Protein AF-A0A7C2P083-F1 (afdb_monomer)

Solvent-accessible surface area (backbone atoms only — not comparable to full-atom values): 9789 Å² total; per-residue (Å²): 130,89,87,78,86,71,102,52,73,78,57,52,48,28,15,31,43,36,39,33,36,36,24,30,48,20,96,56,40,77,80,53,52,59,48,78,37,96,77,44,94,73,55,38,45,37,41,33,26,50,34,58,72,37,56,78,64,39,60,78,90,46,51,81,72,66,54,54,39,27,34,38,35,37,27,77,35,58,59,92,59,77,73,55,72,69,56,49,51,53,48,52,55,42,44,51,51,52,38,37,74,63,26,37,30,52,64,72,77,44,77,51,78,44,80,37,75,75,65,44,59,53,73,54,92,88,64,56,35,66,62,54,52,51,50,63,33,41,80,70,76,42,80,66,50,34,40,77,58,54,59,40,83,65,57,69,68,56,28,52,49,41,48,54,52,53,59,60,59,69,75,112

Organism: NCBI:txid2052148

Mean predicted aligned error: 4.35 Å

pLDDT: mean 94.05, std 7.7, range [49.41, 98.88]

Structure (mmCIF, N/CA/C/O backbone):
data_AF-A0A7C2P083-F1
#
_entry.id   AF-A0A7C2P083-F1
#
loop_
_atom_site.group_PDB
_atom_site.id
_atom_site.type_symbol
_atom_site.label_atom_id
_atom_site.label_alt_id
_atom_site.label_comp_id
_atom_site.label_asym_id
_atom_site.label_entity_id
_atom_site.label_seq_id
_atom_site.pdbx_PDB_ins_code
_atom_site.Cartn_x
_atom_site.Cartn_y
_atom_site.Cartn_z
_atom_site.occupancy
_atom_site.B_iso_or_equiv
_atom_site.auth_seq_id
_atom_site.auth_comp_id
_atom_site.auth_asym_id
_atom_site.auth_atom_id
_atom_site.pdbx_PDB_model_num
ATOM 1 N N . MET A 1 1 ? 13.834 -15.874 -18.506 1.00 50.19 1 MET A N 1
ATOM 2 C CA . MET A 1 1 ? 14.011 -14.447 -18.859 1.00 50.19 1 MET A CA 1
ATOM 3 C C . MET A 1 1 ? 14.404 -14.375 -20.326 1.00 50.19 1 MET A C 1
ATOM 5 O O . MET A 1 1 ? 14.911 -15.363 -20.826 1.00 50.19 1 MET A O 1
ATOM 9 N N . ALA A 1 2 ? 14.126 -13.279 -21.031 1.00 61.56 2 ALA A N 1
ATOM 10 C CA . ALA A 1 2 ? 14.301 -13.193 -22.486 1.00 61.56 2 ALA A CA 1
ATOM 11 C C . ALA A 1 2 ? 15.772 -13.078 -22.961 1.00 61.56 2 ALA A C 1
ATOM 13 O O . ALA A 1 2 ? 15.990 -12.670 -24.096 1.00 61.56 2 ALA A O 1
ATOM 14 N N . ASP A 1 3 ? 16.766 -13.396 -22.120 1.00 73.38 3 ASP A N 1
ATOM 15 C CA . ASP A 1 3 ? 18.207 -13.257 -22.406 1.00 73.38 3 ASP A CA 1
ATOM 16 C C . ASP A 1 3 ? 18.540 -11.942 -23.136 1.00 73.38 3 ASP A C 1
ATOM 18 O O . ASP A 1 3 ? 19.105 -11.907 -24.233 1.00 73.38 3 ASP A O 1
ATOM 22 N N . LEU A 1 4 ? 18.075 -10.842 -22.541 1.00 77.31 4 LEU A N 1
ATOM 23 C CA . LEU A 1 4 ? 18.286 -9.476 -23.002 1.00 77.31 4 LEU A CA 1
ATOM 24 C C . LEU A 1 4 ? 19.242 -8.783 -22.036 1.00 77.31 4 LEU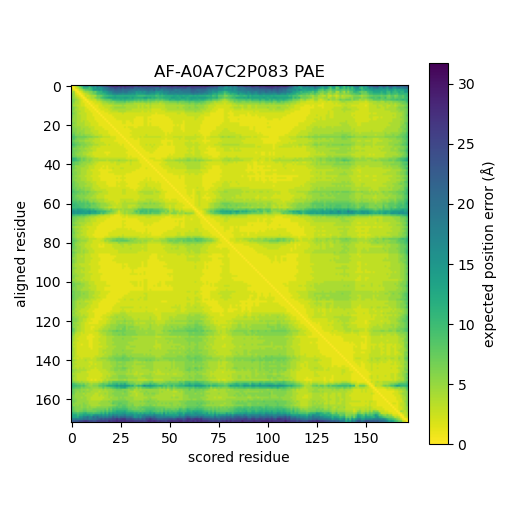 A C 1
ATOM 26 O O . LEU A 1 4 ? 18.951 -8.680 -20.845 1.00 77.31 4 LEU A O 1
ATOM 30 N N . THR A 1 5 ? 20.352 -8.278 -22.567 1.00 82.62 5 THR A N 1
ATOM 31 C CA . THR A 1 5 ? 21.303 -7.442 -21.830 1.00 82.62 5 THR A CA 1
ATOM 32 C C . THR A 1 5 ? 21.265 -6.046 -22.430 1.00 82.62 5 THR A C 1
ATOM 34 O O . THR A 1 5 ? 21.392 -5.895 -23.644 1.00 82.62 5 THR A O 1
ATOM 37 N N . LEU A 1 6 ? 21.085 -5.034 -21.586 1.00 87.81 6 LEU A N 1
ATOM 38 C CA . LEU A 1 6 ? 21.121 -3.628 -21.982 1.00 87.81 6 LEU A CA 1
ATOM 39 C C . LEU A 1 6 ? 22.395 -2.978 -21.444 1.00 87.81 6 LEU A C 1
ATOM 41 O O . LEU A 1 6 ? 22.909 -3.362 -20.396 1.00 87.81 6 LEU A O 1
ATOM 45 N N . ASP A 1 7 ? 22.879 -1.964 -22.147 1.00 89.94 7 ASP A N 1
ATOM 46 C CA . ASP A 1 7 ? 24.035 -1.135 -21.791 1.00 89.94 7 ASP A CA 1
ATOM 47 C C . ASP A 1 7 ? 23.682 -0.031 -20.771 1.00 89.94 7 ASP A C 1
ATOM 49 O O . ASP A 1 7 ? 24.297 1.034 -20.757 1.00 89.94 7 ASP A O 1
ATOM 53 N N . GLU A 1 8 ? 22.662 -0.247 -19.938 1.00 88.38 8 GLU A N 1
ATOM 54 C CA . GLU A 1 8 ? 22.133 0.753 -19.009 1.00 88.38 8 GLU A CA 1
ATOM 55 C C . GLU A 1 8 ? 21.578 0.082 -17.746 1.00 88.38 8 GLU A C 1
ATOM 57 O O . GLU A 1 8 ? 20.938 -0.970 -17.862 1.00 88.38 8 GLU A O 1
ATOM 62 N N . PRO A 1 9 ? 21.817 0.641 -16.541 1.00 91.38 9 PRO A N 1
ATOM 63 C CA . PRO A 1 9 ? 21.264 0.078 -15.317 1.00 91.38 9 PRO A CA 1
ATOM 64 C C . PRO A 1 9 ? 19.737 0.113 -15.346 1.00 91.38 9 PRO A C 1
ATOM 66 O O . PRO A 1 9 ? 19.141 1.052 -15.871 1.00 91.38 9 PRO A O 1
ATOM 69 N N . ALA A 1 10 ? 19.117 -0.903 -14.747 1.00 92.44 10 ALA A N 1
ATOM 70 C CA . ALA A 1 10 ? 17.674 -0.927 -14.593 1.00 92.44 10 ALA A CA 1
ATOM 71 C C . ALA A 1 10 ? 17.186 0.253 -13.751 1.00 92.44 10 ALA A C 1
ATOM 73 O O . ALA A 1 10 ? 17.829 0.649 -12.770 1.00 92.44 10 ALA A O 1
ATOM 74 N N . ASP A 1 11 ? 16.039 0.806 -14.140 1.00 94.75 11 ASP A N 1
ATOM 75 C CA . ASP A 1 11 ? 15.360 1.763 -13.286 1.00 94.75 11 ASP A CA 1
ATOM 76 C C . ASP A 1 11 ? 14.861 1.058 -12.013 1.00 94.75 11 ASP A C 1
ATOM 78 O O . ASP A 1 11 ? 14.487 -0.116 -12.070 1.00 94.75 11 ASP A O 1
ATOM 82 N N . PRO A 1 12 ? 14.843 1.748 -10.860 1.00 94.56 12 PRO A N 1
ATOM 83 C CA . PRO A 1 12 ? 14.559 1.101 -9.595 1.00 94.56 12 PRO A CA 1
ATOM 84 C C . PRO A 1 12 ? 13.054 0.990 -9.355 1.00 94.56 12 PRO A C 1
ATOM 86 O O . PRO A 1 12 ? 12.241 1.757 -9.890 1.00 94.56 12 PRO A O 1
ATOM 89 N N . ALA A 1 13 ? 12.687 0.075 -8.467 1.00 95.44 13 ALA A N 1
ATOM 90 C CA . ALA A 1 13 ? 11.366 0.041 -7.865 1.00 95.44 13 ALA A CA 1
ATOM 91 C C . ALA A 1 13 ? 11.419 0.367 -6.368 1.00 95.44 13 ALA A C 1
ATOM 93 O O . ALA A 1 13 ? 12.467 0.351 -5.722 1.00 95.44 13 ALA A O 1
ATOM 94 N N . THR A 1 14 ? 10.255 0.653 -5.791 1.00 96.81 14 THR A N 1
ATOM 95 C CA . THR A 1 14 ? 10.060 0.516 -4.345 1.00 96.81 14 THR A CA 1
ATOM 96 C C . THR A 1 14 ? 9.001 -0.530 -4.058 1.00 96.81 14 THR A C 1
ATOM 98 O O . THR A 1 14 ? 8.001 -0.646 -4.776 1.00 96.81 14 THR A O 1
ATOM 101 N N . SER A 1 15 ? 9.224 -1.273 -2.983 1.00 97.94 15 SER A N 1
ATOM 102 C CA . SER A 1 15 ? 8.280 -2.230 -2.419 1.00 97.94 15 SER A CA 1
ATOM 103 C C . SER A 1 15 ? 7.410 -1.543 -1.366 1.00 97.94 15 SER A C 1
ATOM 105 O O . SER A 1 15 ? 7.751 -0.470 -0.859 1.00 97.94 15 SER A O 1
ATOM 107 N N . VAL A 1 16 ? 6.274 -2.141 -1.017 1.00 98.12 16 VAL A N 1
ATOM 108 C CA . VAL A 1 16 ? 5.389 -1.620 0.036 1.00 98.12 16 VAL A CA 1
ATOM 109 C C . VAL A 1 16 ? 4.905 -2.757 0.919 1.00 98.12 16 VAL A C 1
ATOM 111 O O . VAL A 1 16 ? 4.432 -3.778 0.427 1.00 98.12 16 VAL A O 1
ATOM 114 N N . LEU A 1 17 ? 4.964 -2.543 2.231 1.00 98.69 17 LEU A N 1
ATOM 115 C CA . LEU A 1 17 ? 4.181 -3.308 3.188 1.00 98.69 17 LEU A CA 1
ATOM 116 C C . LEU A 1 17 ? 2.863 -2.570 3.437 1.00 98.69 17 LEU A C 1
ATOM 118 O O . LEU A 1 17 ? 2.868 -1.419 3.887 1.00 98.69 17 LEU A O 1
ATOM 122 N N . VAL A 1 18 ? 1.752 -3.238 3.142 1.00 98.75 18 VAL A N 1
ATOM 123 C CA . VAL A 1 18 ? 0.399 -2.774 3.451 1.00 98.75 18 VAL A CA 1
ATOM 124 C C . VAL A 1 18 ? -0.076 -3.514 4.689 1.00 98.75 18 VAL A C 1
ATOM 126 O O . VAL A 1 18 ? -0.181 -4.734 4.672 1.00 98.75 18 VAL A O 1
ATOM 129 N N . ILE A 1 19 ? -0.353 -2.797 5.769 1.00 98.81 19 ILE A N 1
ATOM 130 C CA . ILE A 1 19 ? -0.873 -3.382 7.005 1.00 98.81 19 ILE A CA 1
ATOM 131 C C . ILE A 1 19 ? -2.370 -3.103 7.043 1.00 98.81 19 ILE A C 1
ATOM 133 O O . ILE A 1 19 ? -2.783 -1.965 7.276 1.00 98.81 19 ILE A O 1
ATOM 137 N N . ASN A 1 20 ? -3.177 -4.129 6.783 1.00 98.81 20 ASN A N 1
ATOM 138 C CA . ASN A 1 20 ? -4.630 -4.039 6.865 1.00 98.81 20 ASN A CA 1
ATOM 139 C C . ASN A 1 20 ? -5.060 -4.220 8.320 1.00 98.81 20 ASN A C 1
ATOM 141 O O . ASN A 1 20 ? -4.632 -5.169 8.976 1.00 98.81 20 ASN A O 1
ATOM 145 N N . ILE A 1 21 ? -5.887 -3.314 8.839 1.00 98.81 21 ILE A N 1
ATOM 146 C CA . ILE A 1 21 ? -6.325 -3.329 10.238 1.00 98.81 21 ILE A CA 1
ATOM 147 C C . ILE A 1 21 ? -7.846 -3.196 10.293 1.00 98.81 21 ILE A C 1
ATOM 149 O O . ILE A 1 21 ? -8.428 -2.273 9.718 1.00 98.81 21 ILE A O 1
ATOM 153 N N . GLY A 1 22 ? -8.484 -4.109 11.021 1.00 98.56 22 GLY A N 1
ATOM 154 C CA . GLY A 1 22 ? -9.868 -3.981 11.468 1.00 98.56 22 GLY A CA 1
ATOM 155 C C . GLY A 1 22 ? -9.888 -3.711 12.967 1.00 98.56 22 GLY A C 1
ATOM 156 O O . GLY A 1 22 ? -9.253 -4.433 13.737 1.00 98.56 22 GLY A O 1
ATOM 157 N N . ALA A 1 23 ? -10.581 -2.656 13.385 1.00 98.56 23 ALA A N 1
ATOM 158 C CA . ALA A 1 23 ? -10.587 -2.221 14.778 1.00 98.56 23 ALA A CA 1
ATOM 159 C C . ALA A 1 23 ? -11.886 -1.501 15.151 1.00 98.56 23 ALA A C 1
ATOM 161 O O . ALA A 1 23 ? -12.663 -1.078 14.288 1.00 98.56 23 ALA A O 1
ATOM 162 N N . LYS A 1 24 ? -12.087 -1.286 16.455 1.00 98.38 24 LYS A N 1
ATOM 163 C CA . LYS A 1 24 ? -13.026 -0.274 16.949 1.00 98.38 24 LYS A CA 1
ATOM 164 C C . LYS A 1 24 ? -12.647 1.093 16.399 1.00 98.38 24 LYS A C 1
ATOM 166 O O . LYS A 1 24 ? -11.473 1.466 16.405 1.00 98.38 24 LYS A O 1
ATOM 171 N N . ARG A 1 25 ? -13.642 1.844 15.930 1.00 98.25 25 ARG A N 1
ATOM 172 C CA . ARG A 1 25 ? -13.443 3.229 15.499 1.00 98.25 25 ARG A CA 1
ATOM 173 C C . ARG A 1 25 ? -13.028 4.063 16.714 1.00 98.25 25 ARG A C 1
ATOM 175 O O . ARG A 1 25 ? -13.714 4.042 17.733 1.00 98.25 25 ARG A O 1
ATOM 182 N N . GLY A 1 26 ? -11.900 4.763 16.612 1.00 98.25 26 GLY A N 1
ATOM 183 C CA . GLY A 1 26 ? -11.441 5.672 17.660 1.00 98.25 26 GLY A CA 1
ATOM 184 C C . GLY A 1 26 ? -12.181 7.012 17.632 1.00 98.25 26 GLY A C 1
ATOM 185 O O . GLY A 1 26 ? -12.725 7.413 16.603 1.00 98.25 26 GLY A O 1
ATOM 186 N N . GLU A 1 27 ? -12.175 7.729 18.755 1.00 97.56 27 GLU A N 1
ATOM 187 C CA . GLU A 1 27 ? -12.869 9.019 18.915 1.00 97.56 27 GLU A CA 1
ATOM 188 C C . GLU A 1 27 ? -12.346 10.115 17.973 1.00 97.56 27 GLU A C 1
ATOM 190 O O . GLU A 1 27 ? -13.075 11.042 17.629 1.00 97.56 27 GLU A O 1
ATOM 195 N N . ARG A 1 28 ? -11.086 10.001 17.532 1.00 98.25 28 ARG A N 1
ATOM 196 C CA . ARG A 1 28 ? -10.424 10.926 16.598 1.00 98.25 28 ARG A CA 1
ATOM 197 C C . ARG A 1 28 ? -10.187 10.296 15.224 1.00 98.25 28 ARG A C 1
ATOM 199 O O . ARG A 1 28 ? -9.314 10.752 14.490 1.00 98.25 28 ARG A O 1
ATOM 206 N N . CYS A 1 29 ? -10.921 9.236 14.881 1.00 98.12 29 CYS A N 1
ATOM 207 C CA . CYS A 1 29 ? -10.819 8.592 13.573 1.00 98.12 29 CYS A CA 1
ATOM 208 C C . CYS A 1 29 ? -11.196 9.574 12.447 1.00 98.12 29 CYS A C 1
ATOM 210 O O . CYS A 1 29 ? -12.310 10.106 12.471 1.00 98.12 29 CYS A O 1
ATOM 212 N N . PRO A 1 30 ? -10.327 9.782 11.441 1.00 97.81 30 PRO A N 1
ATOM 213 C CA . PRO A 1 30 ? -10.650 10.590 10.271 1.00 97.81 30 PRO A CA 1
ATOM 214 C C . PRO A 1 30 ? -11.885 10.087 9.511 1.00 97.81 30 PRO A C 1
ATOM 216 O O . PRO A 1 30 ? -12.179 8.886 9.475 1.00 97.81 30 PRO A O 1
ATOM 219 N N . ASN A 1 31 ? -12.582 11.020 8.861 1.00 97.12 31 ASN A N 1
ATOM 220 C CA . ASN A 1 31 ? -13.672 10.720 7.925 1.00 97.12 31 ASN A CA 1
ATOM 221 C C . ASN A 1 31 ? -13.201 10.720 6.461 1.00 97.12 31 ASN A C 1
ATOM 223 O O . ASN A 1 31 ? -13.963 10.356 5.570 1.00 97.12 31 ASN A O 1
ATOM 227 N N . ASP A 1 32 ? -11.948 11.098 6.213 1.00 98.38 32 ASP A N 1
ATOM 228 C CA . ASP A 1 32 ? -11.321 11.074 4.897 1.00 98.38 32 ASP A CA 1
ATOM 229 C C . ASP A 1 32 ? -11.162 9.646 4.367 1.00 98.38 32 ASP A C 1
ATOM 231 O O . ASP A 1 32 ? -11.025 8.683 5.125 1.00 98.38 32 ASP A O 1
ATOM 235 N N . HIS A 1 33 ? -11.119 9.497 3.045 1.00 98.44 33 HIS A N 1
ATOM 236 C CA . HIS A 1 33 ? -10.803 8.210 2.422 1.00 98.44 33 HIS A CA 1
ATOM 237 C C . HIS A 1 33 ? -9.331 7.824 2.620 1.00 98.44 33 HIS A C 1
ATOM 239 O O . HIS A 1 33 ? -9.015 6.640 2.723 1.00 98.44 33 HIS A O 1
ATOM 245 N N . TRP A 1 34 ? -8.428 8.806 2.687 1.00 98.56 34 TRP A N 1
ATOM 246 C CA . TRP A 1 34 ? -7.020 8.606 3.017 1.00 98.56 34 TRP A CA 1
ATOM 247 C C . TRP A 1 34 ? -6.386 9.876 3.578 1.00 98.56 34 TRP A C 1
ATOM 249 O O . TRP A 1 34 ? -6.824 10.988 3.294 1.00 98.56 34 TRP A O 1
ATOM 259 N N . VAL A 1 35 ? -5.305 9.695 4.334 1.00 98.50 35 VAL A N 1
ATOM 260 C CA . VAL A 1 35 ? -4.493 10.763 4.917 1.00 98.50 35 VAL A CA 1
ATOM 261 C C . VAL A 1 35 ? -3.017 10.466 4.655 1.00 98.50 35 VAL A C 1
ATOM 263 O O . VAL A 1 35 ? -2.549 9.344 4.867 1.00 98.50 35 VAL A O 1
ATOM 266 N N . TYR A 1 36 ? -2.280 11.476 4.188 1.00 98.50 36 TYR A N 1
ATOM 267 C CA . TYR A 1 36 ? -0.824 11.413 4.069 1.00 98.50 36 TYR A CA 1
ATOM 268 C C . TYR A 1 36 ? -0.170 11.813 5.383 1.00 98.50 36 TYR A C 1
ATOM 270 O O . TYR A 1 36 ? -0.539 12.815 5.995 1.00 98.50 36 TYR A O 1
ATOM 278 N N . ILE A 1 37 ? 0.825 11.034 5.787 1.00 98.25 37 ILE A N 1
ATOM 279 C CA . ILE A 1 37 ? 1.525 11.193 7.053 1.00 98.25 37 ILE A CA 1
ATOM 280 C C . ILE A 1 37 ? 2.972 11.561 6.737 1.00 98.25 37 ILE A C 1
ATOM 282 O O . ILE A 1 37 ? 3.770 10.680 6.420 1.00 98.25 37 ILE A O 1
ATOM 286 N N . PRO A 1 38 ? 3.332 12.855 6.783 1.00 96.56 38 PRO A N 1
ATOM 287 C CA . PRO A 1 38 ? 4.689 13.282 6.454 1.00 96.56 38 PRO A CA 1
ATOM 288 C C . PRO A 1 38 ? 5.714 12.788 7.483 1.00 96.56 38 PRO 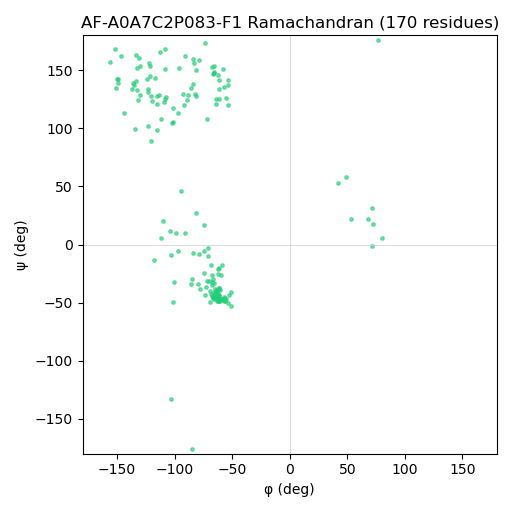A C 1
ATOM 290 O O . PRO A 1 38 ? 6.882 12.608 7.148 1.00 96.56 38 PRO A O 1
ATOM 293 N N . GLN A 1 39 ? 5.284 12.559 8.728 1.00 96.00 39 GLN A N 1
ATOM 294 C CA . GLN A 1 39 ? 6.135 12.074 9.806 1.00 96.00 39 GLN A CA 1
ATOM 295 C C . GLN A 1 39 ? 5.357 11.115 10.713 1.00 96.00 39 GLN A C 1
ATOM 297 O O . GLN A 1 39 ? 4.437 11.523 11.416 1.00 96.00 39 GLN A O 1
ATOM 302 N N . SER A 1 40 ? 5.754 9.843 10.699 1.00 97.88 40 SER A N 1
ATOM 303 C CA . SER A 1 40 ? 5.281 8.794 11.609 1.00 97.88 40 SER A CA 1
ATOM 304 C C . SER A 1 40 ? 6.472 8.205 12.358 1.00 97.88 40 SER A C 1
ATOM 306 O O . SER A 1 40 ? 7.552 8.037 11.788 1.00 97.88 40 SER A O 1
ATOM 308 N N . ARG A 1 41 ? 6.261 7.834 13.622 1.00 98.19 41 ARG A N 1
ATOM 309 C CA . ARG A 1 41 ? 7.233 7.118 14.453 1.00 98.19 41 ARG A CA 1
ATOM 310 C C . ARG A 1 41 ? 7.519 5.714 13.915 1.00 98.19 41 ARG A C 1
ATOM 312 O O . ARG A 1 41 ? 8.672 5.299 13.909 1.00 98.19 41 ARG A O 1
ATOM 319 N N . ALA A 1 42 ? 6.506 4.993 13.435 1.00 97.69 42 ALA A N 1
ATOM 320 C CA . ALA A 1 42 ? 6.669 3.713 12.739 1.00 97.69 42 ALA A CA 1
ATOM 321 C C . ALA A 1 42 ? 7.099 3.880 11.260 1.00 97.69 42 ALA A C 1
ATOM 323 O O . ALA A 1 42 ? 7.465 2.915 10.577 1.00 97.69 42 ALA A O 1
ATOM 324 N N . GLY A 1 43 ? 7.108 5.115 10.754 1.00 97.88 43 GLY A N 1
ATOM 325 C CA . GLY A 1 43 ? 7.619 5.493 9.440 1.00 97.88 43 GLY A CA 1
ATOM 326 C C . GLY A 1 43 ? 6.753 5.021 8.273 1.00 97.88 43 GLY A C 1
ATOM 327 O O . GLY A 1 43 ? 7.306 4.689 7.224 1.00 97.88 43 GLY A O 1
ATOM 328 N N . PHE A 1 44 ? 5.436 4.920 8.462 1.00 98.50 44 PHE A N 1
ATOM 329 C CA . PHE A 1 44 ? 4.472 4.808 7.364 1.00 98.50 44 PHE A CA 1
ATOM 330 C C . PHE A 1 44 ? 4.135 6.197 6.810 1.00 98.50 44 PHE A C 1
ATOM 332 O O . PHE A 1 44 ? 4.294 7.199 7.500 1.00 98.50 44 PHE A O 1
ATOM 339 N N . HIS A 1 45 ? 3.681 6.259 5.559 1.00 98.44 45 HIS A N 1
ATOM 340 C CA . HIS A 1 45 ? 3.478 7.530 4.844 1.00 98.44 45 HIS A CA 1
ATOM 341 C C . HIS A 1 45 ? 2.022 7.782 4.447 1.00 98.44 45 HIS A C 1
ATOM 343 O O . HIS A 1 45 ? 1.666 8.897 4.060 1.00 98.44 45 HIS A O 1
ATOM 349 N N . ARG A 1 46 ? 1.163 6.762 4.533 1.00 98.56 46 ARG A N 1
ATOM 350 C CA . ARG A 1 46 ? -0.255 6.881 4.200 1.00 98.56 46 ARG A CA 1
ATOM 351 C C . ARG A 1 46 ? -1.096 5.926 5.030 1.00 98.56 46 ARG A C 1
ATOM 353 O O . ARG A 1 46 ? -0.699 4.785 5.258 1.00 98.56 46 ARG A O 1
ATOM 360 N N . VAL A 1 47 ? -2.270 6.402 5.425 1.00 98.81 47 VAL A N 1
ATOM 361 C CA . VAL A 1 47 ? -3.354 5.584 5.972 1.00 98.81 47 VAL A CA 1
ATOM 362 C C . VAL A 1 47 ? -4.576 5.809 5.099 1.00 98.81 47 VAL A C 1
ATOM 364 O O . VAL A 1 47 ? -4.907 6.958 4.810 1.00 98.81 47 VAL A O 1
ATOM 367 N N . GLY A 1 48 ? -5.243 4.747 4.667 1.00 98.69 48 GLY A N 1
ATOM 368 C CA . GLY A 1 48 ? -6.544 4.852 4.019 1.00 98.69 48 GLY A CA 1
ATOM 369 C C . GLY A 1 48 ? -7.614 4.059 4.742 1.00 98.69 48 GLY A C 1
ATOM 370 O O . GLY A 1 48 ? -7.326 3.124 5.481 1.00 98.69 48 GLY A O 1
ATOM 371 N N . PHE A 1 49 ? -8.857 4.474 4.541 1.00 98.62 49 PHE A N 1
ATOM 372 C CA . PHE A 1 49 ? -10.015 4.038 5.305 1.00 98.62 49 PHE A CA 1
ATOM 373 C C . PHE A 1 49 ? -11.014 3.389 4.351 1.00 98.62 49 PHE A C 1
ATOM 375 O O . PHE A 1 49 ? -11.905 4.055 3.821 1.00 98.62 49 PHE A O 1
ATOM 382 N N . TYR A 1 50 ? -10.880 2.078 4.134 1.00 98.00 50 TYR A N 1
ATOM 383 C CA . TYR A 1 50 ? -11.784 1.310 3.274 1.00 98.00 50 TYR A CA 1
ATOM 384 C C . TYR A 1 50 ? -13.248 1.520 3.662 1.00 98.00 50 TYR A C 1
ATOM 386 O O . TYR A 1 50 ? -14.091 1.767 2.805 1.00 98.00 50 TYR A O 1
ATOM 394 N N . SER A 1 51 ? -13.539 1.511 4.965 1.00 97.38 51 SER A N 1
ATOM 395 C CA . SER A 1 51 ? -14.897 1.709 5.481 1.00 97.38 51 SER A CA 1
ATOM 396 C C . SER A 1 51 ? -15.458 3.121 5.272 1.00 97.38 51 SER A C 1
ATOM 398 O O . SER A 1 51 ? -16.666 3.297 5.397 1.00 97.38 51 SER A O 1
ATOM 400 N N . ASN A 1 52 ? -14.609 4.119 4.991 1.00 97.25 52 ASN A N 1
ATOM 401 C CA . ASN A 1 52 ? -15.061 5.466 4.621 1.00 97.25 52 ASN A CA 1
ATOM 402 C C . ASN A 1 52 ? -15.366 5.553 3.119 1.00 97.25 52 ASN A C 1
ATOM 404 O O . ASN A 1 52 ? -16.235 6.325 2.733 1.00 97.25 52 ASN A O 1
ATOM 408 N N . VAL A 1 53 ? -14.683 4.754 2.289 1.00 97.19 53 VAL A N 1
ATOM 409 C CA . VAL A 1 53 ? -14.985 4.635 0.853 1.00 97.19 53 VAL A CA 1
ATOM 410 C C . VAL A 1 53 ? -16.325 3.933 0.650 1.00 97.19 53 VAL A C 1
ATOM 412 O O . VAL A 1 53 ? -17.172 4.427 -0.087 1.00 97.19 53 VAL A O 1
ATOM 415 N N . ASP A 1 54 ? -16.517 2.789 1.312 1.00 95.81 54 ASP A N 1
ATOM 416 C CA . ASP A 1 54 ? -17.798 2.087 1.333 1.00 95.81 54 ASP A CA 1
ATOM 417 C C . ASP A 1 54 ? -17.960 1.286 2.635 1.00 95.81 54 ASP A C 1
ATOM 419 O O . ASP A 1 54 ? -17.074 0.543 3.065 1.00 95.81 54 ASP A O 1
ATOM 423 N N . VAL A 1 55 ? -19.135 1.375 3.257 1.00 94.69 55 VAL A N 1
ATOM 424 C CA . VAL A 1 55 ? -19.462 0.605 4.465 1.00 94.69 55 VAL A CA 1
ATOM 425 C C . VAL A 1 55 ? -19.422 -0.911 4.217 1.00 94.69 55 VAL A C 1
ATOM 42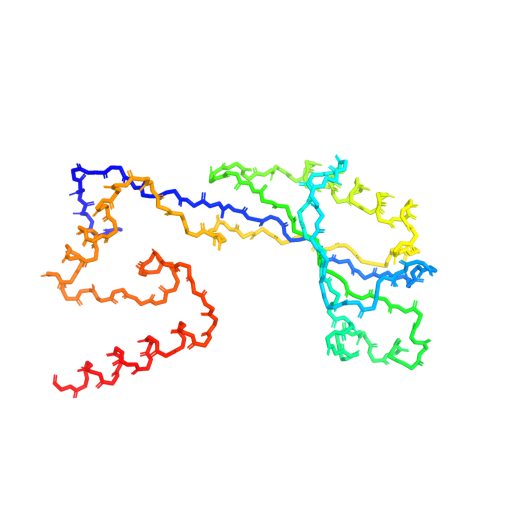7 O O . VAL A 1 55 ? -19.274 -1.696 5.156 1.00 94.69 55 VAL A O 1
ATOM 430 N N . SER A 1 56 ? -19.519 -1.358 2.960 1.00 95.62 56 SER A N 1
ATOM 431 C CA . SER A 1 56 ? -19.420 -2.765 2.583 1.00 95.62 56 SER A CA 1
ATOM 432 C C . SER A 1 56 ? -18.066 -3.392 2.905 1.00 95.62 56 SER A C 1
ATOM 434 O O . SER A 1 56 ? -17.999 -4.614 3.040 1.00 95.62 56 SER A O 1
ATOM 436 N N . PHE A 1 57 ? -17.016 -2.582 3.075 1.00 95.38 57 PHE A N 1
ATOM 437 C CA . PHE A 1 57 ? -15.697 -3.041 3.521 1.00 95.38 57 PHE A CA 1
ATOM 438 C C . PHE A 1 57 ? -15.654 -3.459 5.002 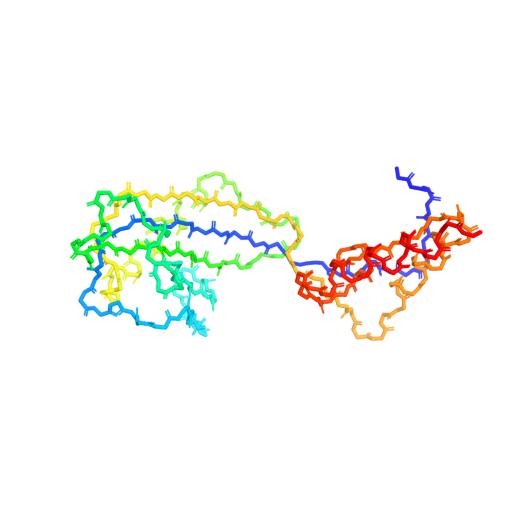1.00 95.38 57 PHE A C 1
ATOM 440 O O . PHE A 1 57 ? -14.636 -3.959 5.472 1.00 95.38 57 PHE A O 1
ATOM 447 N N . LEU A 1 58 ? -16.756 -3.309 5.743 1.00 96.19 58 LEU A N 1
ATOM 448 C CA . LEU A 1 58 ? -16.938 -3.915 7.062 1.00 96.19 58 LEU A CA 1
ATOM 449 C C . LEU A 1 58 ? -17.725 -5.237 6.966 1.00 96.19 58 LEU A C 1
ATOM 451 O O . LEU A 1 58 ? -18.594 -5.382 6.090 1.00 96.19 58 LEU A O 1
ATOM 455 N N . PRO A 1 59 ? -17.513 -6.184 7.904 1.00 93.69 59 PRO A N 1
ATOM 456 C CA . PRO A 1 59 ? -18.386 -7.345 8.061 1.00 93.69 59 PRO A CA 1
ATOM 457 C C . PRO A 1 59 ? -19.848 -6.921 8.215 1.00 93.69 59 PRO A C 1
ATOM 459 O O . PRO A 1 59 ? -20.136 -5.933 8.891 1.00 93.69 59 PRO A O 1
ATOM 462 N N . TYR A 1 60 ? -20.780 -7.677 7.625 1.00 94.31 60 TYR A N 1
ATOM 463 C CA . TYR A 1 60 ? -22.211 -7.333 7.609 1.00 94.31 60 TYR A CA 1
ATOM 464 C C . TYR A 1 60 ? -22.772 -7.015 9.007 1.00 94.31 60 TYR A C 1
ATOM 466 O O . TYR A 1 60 ? -23.494 -6.032 9.168 1.00 94.31 60 TYR A O 1
ATOM 474 N N . SER A 1 61 ? -22.370 -7.786 10.024 1.00 92.44 61 SER A N 1
ATOM 475 C CA . SER A 1 61 ? -22.765 -7.606 11.429 1.00 92.44 61 SER A CA 1
ATOM 476 C C . SER A 1 61 ? -22.379 -6.246 12.021 1.00 92.44 61 SER A C 1
ATOM 478 O O . SER A 1 61 ? -23.045 -5.774 12.937 1.00 92.44 61 SER A O 1
ATOM 480 N N . SER A 1 62 ? -21.335 -5.607 11.493 1.00 92.19 62 SER A N 1
ATOM 481 C CA . SER A 1 62 ? -20.748 -4.382 12.047 1.00 92.19 62 SER A CA 1
ATOM 482 C C . SER A 1 62 ? -21.142 -3.119 11.270 1.00 92.19 62 SER A C 1
ATOM 484 O O . SER A 1 62 ? -20.899 -2.006 11.730 1.00 92.19 62 SER A O 1
ATOM 486 N N . ARG A 1 63 ? -21.800 -3.258 10.108 1.00 92.56 63 ARG A N 1
ATOM 487 C CA . ARG A 1 63 ? -22.166 -2.121 9.235 1.00 92.56 63 ARG A CA 1
ATOM 488 C C . ARG A 1 63 ? -23.184 -1.172 9.865 1.00 92.56 63 ARG A C 1
ATOM 490 O O . ARG A 1 63 ? -23.151 0.023 9.594 1.00 92.56 63 ARG A O 1
ATOM 497 N N . LYS A 1 64 ? -24.096 -1.698 10.692 1.00 89.69 64 LYS A N 1
ATOM 498 C CA . LYS A 1 64 ? -25.175 -0.909 11.310 1.00 89.69 64 LYS A CA 1
ATOM 499 C C . LYS A 1 64 ? -24.694 -0.076 12.498 1.00 89.69 64 LYS A C 1
ATOM 501 O O . LYS A 1 64 ? -25.176 1.034 12.680 1.00 89.69 64 LYS A O 1
ATOM 506 N N . ALA A 1 65 ? -23.788 -0.621 13.308 1.00 86.94 65 ALA A N 1
ATOM 507 C CA . ALA A 1 65 ? -23.326 0.026 14.534 1.00 86.94 65 ALA A CA 1
ATOM 508 C C . ALA A 1 65 ? -22.370 1.200 14.263 1.00 86.94 65 ALA A C 1
ATOM 510 O O . ALA A 1 65 ? -22.276 2.096 15.094 1.00 86.94 65 ALA A O 1
ATOM 511 N N . GLN A 1 66 ? -21.687 1.200 13.108 1.00 82.94 66 GLN A N 1
ATOM 512 C CA . GLN A 1 66 ? -20.708 2.224 12.707 1.00 82.94 66 GLN A CA 1
ATOM 513 C C . GLN A 1 66 ? -19.596 2.474 13.749 1.00 82.94 66 GLN A C 1
ATOM 515 O O . GLN A 1 66 ? -18.916 3.497 13.727 1.00 82.94 66 GLN A O 1
ATOM 520 N N . ASP A 1 67 ? -19.363 1.504 14.631 1.00 95.00 67 ASP A N 1
ATOM 521 C CA . ASP A 1 67 ? -18.367 1.520 15.704 1.00 95.00 67 ASP A CA 1
ATOM 522 C C . ASP A 1 67 ? -17.083 0.765 15.313 1.00 95.00 67 ASP A C 1
ATOM 524 O O . ASP A 1 67 ? -16.213 0.501 16.147 1.00 95.00 67 ASP A O 1
ATOM 528 N N . ARG A 1 68 ? -16.960 0.396 14.034 1.00 97.69 68 ARG A N 1
ATOM 529 C CA . ARG A 1 68 ? -15.799 -0.269 13.441 1.00 97.69 68 ARG A CA 1
ATOM 530 C C . ARG A 1 68 ? -15.217 0.541 12.300 1.00 97.69 68 ARG A C 1
ATOM 532 O O . ARG A 1 68 ? -15.912 1.304 11.629 1.00 97.69 68 ARG A O 1
ATOM 539 N N . VAL A 1 69 ? -13.930 0.331 12.079 1.00 98.31 69 VAL A N 1
ATOM 540 C CA . VAL A 1 69 ? -13.184 0.898 10.965 1.00 98.31 69 VAL A CA 1
ATOM 541 C C . VAL A 1 69 ? -12.333 -0.194 10.322 1.00 98.31 69 VAL A C 1
ATOM 543 O O . VAL A 1 69 ? -11.786 -1.057 11.012 1.00 98.31 69 VAL A O 1
ATOM 546 N N . SER A 1 70 ? -12.257 -0.165 8.994 1.00 98.31 70 SER A N 1
ATOM 547 C CA . SER A 1 70 ? -11.340 -0.984 8.202 1.00 98.31 70 SER A CA 1
ATOM 548 C C . SER A 1 70 ? -10.372 -0.046 7.496 1.00 98.31 70 SER A C 1
ATOM 550 O O . SER A 1 70 ? -10.806 0.846 6.760 1.00 98.31 70 SER A O 1
ATOM 552 N N . ILE A 1 71 ? -9.078 -0.215 7.765 1.00 98.75 71 ILE A N 1
ATOM 553 C CA . ILE A 1 71 ? -8.017 0.659 7.265 1.00 98.75 71 ILE A CA 1
ATOM 554 C C . ILE A 1 71 ? -6.876 -0.139 6.643 1.00 98.75 71 ILE A C 1
ATOM 556 O O . ILE A 1 71 ? -6.679 -1.313 6.952 1.00 98.75 71 ILE A O 1
ATOM 560 N N . TYR A 1 72 ? -6.085 0.544 5.827 1.00 98.75 72 TYR A N 1
ATOM 561 C CA . TYR A 1 72 ? -4.774 0.094 5.385 1.00 98.75 72 TYR A CA 1
ATOM 562 C C . TYR A 1 72 ? -3.721 1.143 5.729 1.00 98.75 72 TYR A C 1
ATOM 564 O O . TYR A 1 72 ? -3.965 2.346 5.622 1.00 98.75 72 TYR A O 1
ATOM 572 N N . VAL A 1 73 ? -2.537 0.687 6.124 1.00 98.88 73 VAL A N 1
ATOM 573 C CA . VAL A 1 73 ? -1.381 1.538 6.422 1.00 98.88 73 VAL A CA 1
ATOM 574 C C . VAL A 1 73 ? -0.237 1.153 5.499 1.00 98.88 73 VAL A C 1
ATOM 576 O O . VAL A 1 73 ? 0.120 -0.019 5.423 1.00 98.88 73 VAL A O 1
ATOM 579 N N . GLU A 1 74 ? 0.352 2.124 4.805 1.00 98.75 74 GLU A N 1
ATOM 580 C CA . GLU A 1 74 ? 1.411 1.872 3.825 1.00 98.75 74 GLU A CA 1
ATOM 581 C C . GLU A 1 74 ? 2.774 2.343 4.324 1.00 98.75 74 GLU A C 1
ATOM 583 O O . GLU A 1 74 ? 2.990 3.525 4.623 1.00 98.75 74 GLU A O 1
ATOM 588 N N . LYS A 1 75 ? 3.739 1.421 4.321 1.00 98.44 75 LYS A N 1
ATOM 589 C CA . LYS A 1 75 ? 5.160 1.717 4.508 1.00 98.44 75 LYS A CA 1
ATOM 590 C C . LYS A 1 75 ? 5.945 1.266 3.283 1.00 98.44 75 LYS A C 1
ATOM 592 O O . LYS A 1 75 ? 5.891 0.100 2.906 1.00 98.44 75 LYS A O 1
ATOM 597 N N . ALA A 1 76 ? 6.671 2.197 2.672 1.00 97.88 76 ALA A N 1
ATOM 598 C CA . ALA A 1 76 ? 7.535 1.904 1.538 1.00 97.88 76 ALA A CA 1
ATOM 599 C C . ALA A 1 76 ? 8.884 1.339 2.003 1.00 97.88 76 ALA A C 1
ATOM 601 O O . ALA A 1 76 ? 9.382 1.692 3.074 1.00 97.88 76 ALA A O 1
ATOM 602 N N . TYR A 1 77 ? 9.464 0.497 1.159 1.00 98.06 77 TYR A N 1
ATOM 603 C CA . TYR A 1 77 ? 10.777 -0.113 1.310 1.00 98.06 77 TYR A CA 1
ATOM 604 C C . TYR A 1 77 ? 11.547 0.034 0.001 1.00 98.06 77 TYR A C 1
ATOM 606 O O . TYR A 1 77 ? 10.956 0.108 -1.081 1.00 98.06 77 TYR A O 1
ATOM 614 N N . LEU A 1 78 ? 12.874 0.073 0.097 1.00 96.06 78 LEU A N 1
ATOM 615 C CA . LEU A 1 78 ? 13.711 -0.067 -1.088 1.00 96.06 78 LEU A CA 1
ATOM 616 C C . LEU A 1 78 ? 13.580 -1.490 -1.640 1.00 96.06 78 LEU A C 1
ATOM 618 O O . LEU A 1 78 ? 13.293 -2.435 -0.902 1.00 96.06 78 LEU A O 1
ATOM 622 N N . GLU A 1 79 ? 13.797 -1.626 -2.941 1.00 90.81 79 GLU A N 1
ATOM 623 C CA . GLU A 1 79 ? 13.775 -2.916 -3.626 1.00 90.81 79 GLU A CA 1
ATOM 624 C C . GLU A 1 79 ? 14.712 -3.935 -2.958 1.00 90.81 79 GLU A C 1
ATOM 626 O O . GLU A 1 79 ? 15.824 -3.606 -2.535 1.00 90.81 79 GLU A O 1
ATOM 631 N N . GLY A 1 80 ? 14.235 -5.175 -2.813 1.00 91.12 80 GLY A N 1
ATOM 632 C CA . GLY A 1 80 ? 14.976 -6.263 -2.170 1.00 91.12 80 GLY A CA 1
ATOM 633 C C . GLY A 1 80 ? 15.132 -6.144 -0.648 1.00 91.12 80 GLY A C 1
ATOM 634 O O . GLY A 1 80 ? 15.687 -7.049 -0.029 1.00 91.12 80 GLY A O 1
ATOM 635 N N . GLN A 1 81 ? 14.626 -5.081 -0.012 1.00 96.06 81 GLN A N 1
ATOM 636 C CA . GLN A 1 81 ? 14.693 -4.892 1.444 1.00 96.06 81 GLN A CA 1
ATOM 637 C C . GLN A 1 81 ? 13.432 -5.391 2.151 1.00 96.06 81 GLN A C 1
ATOM 639 O O . GLN A 1 81 ? 12.867 -4.706 3.007 1.00 96.06 81 GLN A O 1
ATOM 644 N N . LYS A 1 82 ? 12.966 -6.589 1.783 1.00 97.44 82 LYS A N 1
ATOM 645 C CA . LYS A 1 82 ? 11.816 -7.207 2.438 1.00 97.44 82 LYS A CA 1
ATOM 646 C C . LYS A 1 82 ? 12.151 -7.505 3.907 1.00 97.44 82 LYS A C 1
ATOM 648 O O . LYS A 1 82 ? 13.084 -8.272 4.151 1.00 97.44 82 LYS A O 1
ATOM 653 N N . PRO A 1 83 ? 11.396 -6.954 4.875 1.00 97.62 83 PRO A N 1
ATOM 654 C CA . PRO A 1 83 ? 11.582 -7.294 6.277 1.00 97.62 83 PRO A CA 1
ATOM 655 C C . PRO A 1 83 ? 11.229 -8.763 6.525 1.00 97.62 83 PRO A C 1
ATOM 657 O O . PRO A 1 83 ? 10.341 -9.330 5.878 1.00 97.62 83 PRO A O 1
ATOM 660 N N . ASN A 1 84 ? 11.910 -9.379 7.483 1.00 98.25 84 ASN A N 1
ATOM 661 C CA . ASN A 1 84 ? 11.570 -10.722 7.935 1.00 98.25 84 ASN A CA 1
ATOM 662 C C . ASN A 1 84 ? 10.286 -10.715 8.792 1.00 98.25 84 ASN A C 1
ATOM 664 O O . ASN A 1 84 ? 9.734 -9.669 9.139 1.00 98.25 84 ASN A O 1
ATOM 668 N N . GLU A 1 85 ? 9.788 -11.898 9.148 1.00 98.06 85 GLU A N 1
ATOM 669 C CA . GLU A 1 85 ? 8.513 -12.036 9.864 1.00 98.06 85 GLU A CA 1
ATOM 670 C C . GLU A 1 85 ? 8.495 -11.346 11.237 1.00 98.06 85 GLU A C 1
ATOM 672 O O . GLU A 1 85 ? 7.477 -10.760 11.616 1.00 98.06 85 GLU A O 1
ATOM 677 N N . SER A 1 86 ? 9.605 -11.372 11.984 1.00 98.44 86 SER A N 1
ATOM 678 C CA . SER A 1 86 ? 9.659 -10.733 13.303 1.00 98.44 86 SER A CA 1
ATOM 679 C C . SER A 1 86 ? 9.694 -9.208 13.190 1.00 98.44 86 SER A C 1
ATOM 681 O O . SER A 1 86 ? 9.023 -8.525 13.965 1.00 98.44 86 SER A O 1
ATOM 683 N N . GLU A 1 87 ? 10.386 -8.674 12.183 1.00 98.44 87 GLU A N 1
ATOM 684 C CA . GLU A 1 87 ? 10.392 -7.247 11.849 1.00 98.44 87 GLU A CA 1
ATOM 685 C C . GLU A 1 87 ? 9.005 -6.762 11.412 1.00 98.44 87 GLU A C 1
ATOM 687 O O . GLU A 1 87 ? 8.543 -5.721 11.883 1.00 98.44 87 GLU A O 1
ATOM 692 N N . ILE A 1 88 ? 8.306 -7.531 10.567 1.00 98.69 88 ILE A N 1
ATOM 693 C CA . ILE A 1 88 ? 6.925 -7.232 10.154 1.00 98.69 88 ILE A CA 1
ATOM 694 C C . ILE A 1 88 ? 6.007 -7.193 11.374 1.00 98.69 88 ILE A C 1
ATOM 696 O O . ILE A 1 88 ? 5.233 -6.246 11.525 1.00 98.69 88 ILE A O 1
ATOM 700 N N . LYS A 1 89 ? 6.102 -8.186 12.264 1.00 98.62 89 LYS A N 1
ATOM 701 C CA . LYS A 1 89 ? 5.286 -8.235 13.482 1.00 98.62 89 LYS A CA 1
ATOM 702 C C . LYS A 1 89 ? 5.550 -7.027 14.384 1.00 98.62 89 LYS A C 1
ATOM 704 O O . LYS A 1 89 ? 4.604 -6.354 14.788 1.00 98.62 89 LYS A O 1
ATOM 709 N N . ALA A 1 90 ? 6.818 -6.711 14.647 1.00 98.69 90 ALA A N 1
ATOM 710 C CA . ALA A 1 90 ? 7.197 -5.560 15.464 1.00 98.69 90 ALA A CA 1
ATOM 711 C C . ALA A 1 90 ? 6.701 -4.234 14.861 1.00 98.69 90 ALA A C 1
ATOM 713 O O . ALA A 1 90 ? 6.224 -3.357 15.588 1.00 98.69 90 ALA A O 1
ATOM 714 N N . LEU A 1 91 ? 6.763 -4.096 13.533 1.00 98.69 91 LEU A N 1
ATOM 715 C CA . LEU A 1 91 ? 6.228 -2.936 12.830 1.00 98.69 91 LEU A CA 1
ATOM 716 C C . LEU A 1 91 ? 4.702 -2.850 12.944 1.00 98.69 91 LEU A C 1
ATOM 718 O O . LEU A 1 91 ? 4.189 -1.773 13.236 1.00 98.69 91 LEU A O 1
ATOM 722 N N . CYS A 1 92 ? 3.981 -3.957 12.758 1.00 98.88 92 CYS A N 1
ATOM 723 C CA . CYS A 1 92 ? 2.527 -4.000 12.923 1.00 98.88 92 CYS A CA 1
ATOM 724 C C . CYS A 1 92 ? 2.115 -3.520 14.319 1.00 98.88 92 CYS A C 1
ATOM 726 O O . CYS A 1 92 ? 1.243 -2.662 14.452 1.00 98.88 92 CYS A O 1
ATOM 728 N N . GLU A 1 93 ? 2.793 -4.006 15.359 1.00 98.81 93 GLU A N 1
ATOM 729 C CA . GLU A 1 93 ? 2.551 -3.565 16.731 1.00 98.81 93 GLU A CA 1
ATOM 730 C C . GLU A 1 93 ? 2.871 -2.073 16.932 1.00 98.81 93 GLU A C 1
ATOM 732 O O . GLU A 1 93 ? 2.138 -1.371 17.628 1.00 98.81 93 GLU A O 1
ATOM 737 N N . ALA A 1 94 ? 3.948 -1.563 16.324 1.00 98.81 94 ALA A N 1
ATOM 738 C CA . ALA A 1 94 ? 4.312 -0.149 16.407 1.00 98.81 94 ALA A CA 1
ATOM 739 C C . ALA A 1 94 ? 3.286 0.762 15.716 1.00 98.81 94 ALA A C 1
ATOM 741 O O . ALA A 1 94 ? 2.927 1.796 16.280 1.00 98.81 94 ALA A O 1
ATOM 742 N N . VAL A 1 95 ? 2.791 0.355 14.543 1.00 98.88 95 VAL A N 1
ATOM 743 C CA . VAL A 1 95 ? 1.731 1.048 13.799 1.00 98.88 95 VAL A CA 1
ATOM 744 C C . VAL A 1 95 ? 0.437 1.072 14.603 1.00 98.88 95 VAL A C 1
ATOM 746 O O . VAL A 1 95 ? -0.144 2.139 14.781 1.00 98.88 95 VAL A O 1
ATOM 749 N N . VAL A 1 96 ? 0.008 -0.074 15.140 1.00 98.88 96 VAL A N 1
ATOM 750 C CA . VAL A 1 96 ? -1.200 -0.159 15.972 1.00 98.88 96 VAL A CA 1
ATOM 751 C C . VAL A 1 96 ? -1.098 0.776 17.174 1.00 98.88 96 VAL A C 1
ATOM 753 O O . VAL A 1 96 ? -2.009 1.573 17.393 1.00 98.88 96 VAL A O 1
ATOM 756 N N . ARG A 1 97 ? 0.021 0.737 17.911 1.00 98.88 97 ARG A N 1
ATOM 757 C CA . ARG A 1 97 ? 0.237 1.622 19.066 1.00 98.88 97 ARG A CA 1
ATOM 758 C C . ARG A 1 97 ? 0.170 3.094 18.675 1.00 98.88 97 ARG A C 1
ATOM 760 O O . ARG A 1 97 ? -0.516 3.864 19.333 1.00 98.88 97 ARG A O 1
ATOM 767 N N . GLU A 1 98 ? 0.843 3.484 17.595 1.00 98.81 98 GLU A N 1
ATOM 768 C CA . GLU A 1 98 ? 0.838 4.872 17.123 1.00 98.81 98 GLU A CA 1
ATOM 769 C C . GLU A 1 98 ? -0.575 5.347 16.735 1.00 98.81 98 GLU A C 1
ATOM 771 O O . GLU A 1 98 ? -1.001 6.421 17.158 1.00 98.81 98 GLU A O 1
ATOM 776 N N . LEU A 1 99 ? -1.351 4.528 16.019 1.00 98.88 99 LEU A N 1
ATOM 777 C CA . LEU A 1 99 ? -2.729 4.864 15.644 1.00 98.88 99 LEU A CA 1
ATOM 778 C C . LEU A 1 99 ? -3.688 4.917 16.846 1.00 98.88 99 LEU A C 1
ATOM 780 O O . LEU A 1 99 ? -4.608 5.741 16.863 1.00 98.88 99 LEU A O 1
ATOM 784 N N . GLN A 1 100 ? -3.482 4.064 17.853 1.00 98.81 100 GLN A N 1
ATOM 785 C CA . GLN A 1 100 ? -4.225 4.103 19.117 1.00 98.81 100 GLN A CA 1
ATOM 786 C C . GLN A 1 100 ? -3.883 5.354 19.934 1.00 98.81 100 GLN A C 1
ATOM 788 O O . GLN A 1 100 ? -4.787 6.018 20.436 1.00 98.81 100 GLN A O 1
ATOM 793 N N . GLU A 1 101 ? -2.606 5.736 20.015 1.00 98.69 101 GLU A N 1
ATOM 794 C CA . GLU A 1 101 ? -2.163 6.977 20.669 1.00 98.69 101 GLU A CA 1
ATOM 795 C C . GLU A 1 101 ? -2.761 8.221 19.992 1.00 98.69 101 GLU A C 1
ATOM 797 O O . GLU A 1 101 ? -3.178 9.174 20.658 1.00 98.69 101 GLU A O 1
ATOM 802 N N . TRP A 1 102 ? -2.886 8.206 18.663 1.00 98.56 102 TRP A N 1
ATOM 803 C CA . TRP A 1 102 ? -3.605 9.244 17.920 1.00 98.56 102 TRP A CA 1
ATOM 804 C C . TRP A 1 102 ? -5.122 9.185 18.114 1.00 98.56 102 TRP A C 1
ATOM 806 O O . TRP A 1 102 ? -5.824 10.130 17.761 1.00 98.56 102 TRP A O 1
ATOM 816 N N . GLY A 1 103 ? -5.658 8.135 18.734 1.00 98.69 103 GLY A N 1
ATOM 817 C CA . GLY A 1 103 ? -7.092 7.931 18.923 1.00 98.69 103 GLY A CA 1
ATOM 818 C C . GLY A 1 103 ? -7.839 7.667 17.615 1.00 98.69 103 GLY A C 1
ATOM 819 O O . GLY A 1 103 ? -9.038 7.925 17.542 1.00 98.69 103 GLY A O 1
ATOM 820 N N . TRP A 1 104 ? -7.144 7.207 16.570 1.00 98.62 104 TRP A N 1
ATOM 821 C CA . TRP A 1 104 ? -7.757 6.887 15.277 1.00 98.62 104 TRP A CA 1
ATOM 822 C C . TRP A 1 104 ? -8.438 5.519 15.308 1.00 98.62 104 TRP A C 1
ATOM 824 O O . TRP A 1 104 ? -9.494 5.333 14.707 1.00 98.62 104 TRP A O 1
ATOM 834 N N . ILE A 1 105 ? -7.869 4.579 16.061 1.00 98.81 105 ILE A N 1
ATOM 835 C CA . ILE A 1 105 ? -8.425 3.242 16.282 1.00 98.81 105 ILE A CA 1
ATOM 836 C C . ILE A 1 105 ? -8.454 2.915 17.777 1.00 98.81 105 ILE A C 1
ATOM 838 O O . ILE A 1 105 ? -7.665 3.450 18.553 1.00 98.81 105 ILE A O 1
ATOM 842 N N . GLY A 1 106 ? -9.372 2.037 18.170 1.00 98.62 106 GLY A N 1
ATOM 843 C CA . GLY A 1 106 ? -9.471 1.465 19.510 1.00 98.62 106 GLY A CA 1
ATOM 844 C C . GLY A 1 106 ? -8.937 0.033 19.559 1.00 98.62 106 GLY A C 1
ATOM 845 O O . GLY A 1 106 ? -7.856 -0.263 19.051 1.00 98.62 106 GLY A O 1
ATOM 846 N N . GLU A 1 107 ? -9.702 -0.861 20.186 1.00 98.31 107 GLU A N 1
ATOM 847 C CA . GLU A 1 107 ? -9.418 -2.301 20.227 1.00 98.31 107 GLU A CA 1
ATOM 848 C C . GLU A 1 107 ? -9.271 -2.873 18.811 1.00 98.31 107 GLU A C 1
ATOM 850 O O . GLU A 1 107 ? -10.153 -2.695 17.969 1.00 98.31 107 GLU A O 1
ATOM 855 N N . VAL A 1 108 ? -8.146 -3.543 18.559 1.00 98.62 108 VAL A N 1
ATOM 856 C CA . VAL A 1 108 ? -7.835 -4.162 17.270 1.00 98.62 108 VAL A CA 1
ATOM 857 C C . VAL A 1 108 ? -8.394 -5.577 17.237 1.00 98.62 108 VAL A C 1
ATOM 859 O O . VAL A 1 108 ? -8.127 -6.372 18.133 1.00 98.62 108 VAL A O 1
ATOM 862 N N . GLU A 1 109 ? -9.146 -5.887 16.186 1.00 97.88 109 GLU A N 1
ATOM 863 C CA . GLU A 1 109 ? -9.776 -7.195 15.980 1.00 97.88 109 GLU A CA 1
ATOM 864 C C . GLU A 1 109 ? -8.985 -8.049 14.984 1.00 97.88 109 GLU A C 1
ATOM 866 O O . GLU A 1 109 ? -8.944 -9.271 15.109 1.00 97.88 109 GLU A O 1
ATOM 871 N N . VAL A 1 110 ? -8.333 -7.416 14.003 1.00 98.12 110 VAL A N 1
ATOM 872 C CA . VAL A 1 110 ? -7.495 -8.099 13.013 1.00 98.12 110 VAL A CA 1
ATOM 873 C C . VAL A 1 110 ? -6.370 -7.192 12.528 1.00 98.12 110 VAL A C 1
ATOM 875 O O . VAL A 1 110 ? -6.566 -5.990 12.335 1.00 98.12 110 VAL A O 1
ATOM 878 N N . VAL A 1 111 ? -5.200 -7.792 12.307 1.00 98.69 111 VAL A N 1
ATOM 879 C CA . VAL A 1 111 ? -4.061 -7.186 11.613 1.00 98.69 111 VAL A CA 1
ATOM 880 C C . VAL A 1 111 ? -3.561 -8.181 10.577 1.00 98.69 111 VAL A C 1
ATOM 882 O O . VAL A 1 111 ? -3.237 -9.312 10.931 1.00 98.69 111 VAL A O 1
ATOM 885 N N . ASP A 1 112 ? -3.495 -7.757 9.320 1.00 98.56 112 ASP A N 1
ATOM 886 C CA . ASP A 1 112 ? -3.090 -8.596 8.194 1.00 98.56 112 ASP A CA 1
ATOM 887 C C . ASP A 1 112 ? -2.087 -7.849 7.293 1.00 98.56 112 ASP A C 1
ATOM 889 O O . ASP A 1 112 ? -2.476 -6.971 6.510 1.00 98.56 112 ASP A O 1
ATOM 893 N N . PRO A 1 113 ? -0.776 -8.120 7.435 1.00 98.56 113 PRO A N 1
ATOM 894 C CA . PRO A 1 113 ? 0.252 -7.499 6.615 1.00 98.56 113 PRO A CA 1
ATOM 895 C C . PRO A 1 113 ? 0.389 -8.191 5.251 1.00 98.56 113 PRO A C 1
ATOM 897 O O . PRO A 1 113 ? 0.627 -9.391 5.159 1.00 98.56 113 PRO A O 1
ATOM 900 N N . THR A 1 114 ? 0.339 -7.409 4.176 1.00 98.25 114 THR A N 1
ATOM 901 C CA . THR A 1 114 ? 0.572 -7.849 2.796 1.00 98.25 114 THR A CA 1
ATOM 902 C C . THR A 1 114 ? 1.817 -7.175 2.224 1.00 98.25 114 THR A C 1
ATOM 904 O O . THR A 1 114 ? 1.945 -5.950 2.245 1.00 98.25 114 THR A O 1
ATOM 907 N N . TRP A 1 115 ? 2.736 -7.973 1.679 1.00 97.94 115 TRP A N 1
ATOM 908 C CA . TRP A 1 115 ? 3.935 -7.479 1.000 1.00 97.94 115 TRP A CA 1
ATOM 909 C C . TRP A 1 115 ? 3.711 -7.337 -0.506 1.00 97.94 115 TRP A C 1
ATOM 911 O O . TRP A 1 115 ? 3.296 -8.288 -1.168 1.0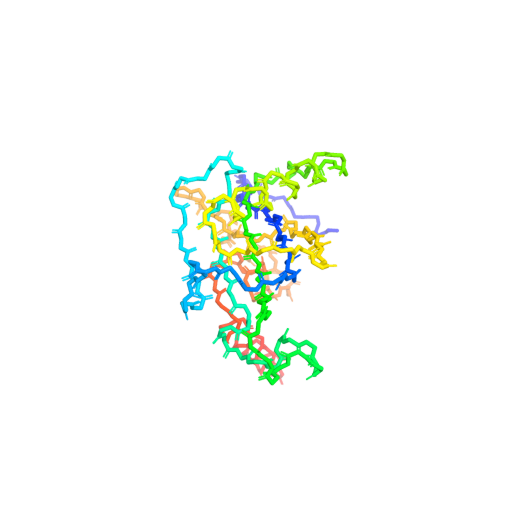0 97.94 115 TRP A O 1
ATOM 921 N N . ILE A 1 116 ? 4.051 -6.169 -1.048 1.00 96.94 116 ILE A N 1
ATOM 922 C CA . ILE A 1 116 ? 4.040 -5.873 -2.480 1.00 96.94 116 ILE A CA 1
ATOM 923 C C . ILE A 1 116 ? 5.487 -5.686 -2.932 1.00 96.94 116 ILE A C 1
ATOM 925 O O . ILE A 1 116 ? 6.109 -4.672 -2.614 1.00 96.94 116 ILE A O 1
ATOM 929 N N . GLU A 1 117 ? 6.001 -6.659 -3.688 1.00 95.62 117 GLU A N 1
ATOM 930 C CA . GLU A 1 117 ? 7.400 -6.697 -4.138 1.00 95.62 117 GLU A CA 1
ATOM 931 C C . GLU A 1 117 ? 7.765 -5.486 -5.004 1.00 95.62 117 GLU A C 1
ATOM 933 O O . GLU A 1 117 ? 8.745 -4.800 -4.742 1.00 95.62 117 GLU A O 1
ATOM 938 N N . VAL A 1 118 ? 6.933 -5.172 -5.997 1.00 94.62 118 VAL A N 1
ATOM 939 C CA . VAL A 1 118 ? 7.112 -4.025 -6.891 1.00 94.62 118 VAL A CA 1
ATOM 940 C C . VAL A 1 118 ? 5.850 -3.181 -6.798 1.00 94.62 118 VAL A C 1
ATOM 942 O O . VAL A 1 118 ? 4.814 -3.540 -7.353 1.00 94.62 118 VAL A O 1
ATOM 945 N N . ALA A 1 119 ? 5.905 -2.080 -6.051 1.00 93.62 119 ALA A N 1
ATOM 946 C CA . ALA A 1 119 ? 4.749 -1.219 -5.818 1.00 93.62 119 ALA A CA 1
ATOM 947 C C . ALA A 1 119 ? 4.800 0.037 -6.693 1.00 93.62 119 ALA A C 1
ATOM 949 O O . ALA A 1 119 ? 3.831 0.347 -7.391 1.00 93.62 119 ALA A O 1
ATOM 950 N N . TYR A 1 120 ? 5.929 0.746 -6.707 1.00 93.56 120 TYR A N 1
ATOM 951 C CA . TYR A 1 120 ? 6.115 1.959 -7.507 1.00 93.56 120 TYR A CA 1
ATOM 952 C C . TYR A 1 120 ? 7.308 1.820 -8.445 1.00 93.56 120 TYR A C 1
ATOM 954 O O . TYR A 1 120 ? 8.381 1.384 -8.039 1.00 93.56 120 TYR A O 1
ATOM 962 N N . THR A 1 121 ? 7.093 2.210 -9.698 1.00 94.12 121 THR A N 1
ATOM 963 C CA . THR A 1 121 ? 8.121 2.301 -10.736 1.00 94.12 121 THR A CA 1
ATOM 964 C C . THR A 1 121 ? 8.741 3.689 -10.686 1.00 94.12 121 THR A C 1
ATOM 966 O O . THR A 1 121 ? 8.019 4.683 -10.813 1.00 94.12 121 THR A O 1
ATOM 969 N N . TRP A 1 122 ? 10.055 3.760 -10.531 1.00 94.12 122 TRP A N 1
ATOM 970 C CA . TRP A 1 122 ? 10.813 5.006 -10.602 1.00 94.12 122 TRP A CA 1
ATOM 971 C C . TRP A 1 122 ? 11.638 5.037 -11.881 1.00 94.12 122 TRP A C 1
ATOM 973 O O . TRP A 1 122 ? 11.764 4.016 -12.542 1.00 94.12 122 TRP A O 1
ATOM 983 N N . SER A 1 123 ? 12.196 6.196 -12.219 1.00 93.81 123 SER A N 1
ATOM 984 C CA . SER A 1 123 ? 13.222 6.312 -13.256 1.00 93.81 123 SER A CA 1
ATOM 985 C C . SER A 1 123 ? 14.344 7.203 -12.761 1.00 93.81 123 SER A C 1
ATOM 987 O O . SER A 1 123 ? 14.086 8.246 -12.151 1.00 93.81 123 SER A O 1
ATOM 989 N N . TRP A 1 124 ? 15.589 6.806 -13.028 1.00 93.44 124 TRP A N 1
ATOM 990 C CA . TRP A 1 124 ? 16.722 7.677 -12.736 1.00 93.44 124 TRP A CA 1
ATOM 991 C C . TRP A 1 124 ? 16.674 8.929 -13.621 1.00 93.44 124 TRP A C 1
ATOM 993 O O . TRP A 1 124 ? 16.233 8.854 -14.775 1.00 93.44 124 TRP A O 1
ATOM 1003 N N . PRO A 1 125 ? 17.149 10.088 -13.131 1.00 94.12 125 PRO A N 1
ATOM 1004 C CA . PRO A 1 125 ? 17.304 11.264 -13.975 1.00 94.12 125 PRO A CA 1
ATOM 1005 C C . PRO A 1 125 ? 18.137 10.941 -15.224 1.00 94.12 125 PRO A C 1
ATOM 1007 O O . PRO A 1 125 ? 19.284 10.518 -15.119 1.00 94.12 125 PRO A O 1
ATOM 1010 N N . GLY A 1 126 ? 17.547 11.136 -16.407 1.00 94.06 126 GLY A N 1
ATOM 1011 C CA . GLY A 1 126 ? 18.205 10.877 -17.693 1.00 94.06 126 GLY A CA 1
ATOM 1012 C C . GLY A 1 126 ? 18.244 9.410 -18.140 1.00 94.06 126 GLY A C 1
ATOM 1013 O O . GLY A 1 126 ? 18.855 9.130 -19.168 1.00 94.06 126 GLY A O 1
ATOM 1014 N N . SER A 1 127 ? 17.596 8.493 -17.416 1.00 95.00 127 SER A N 1
ATOM 1015 C CA . SER A 1 127 ? 17.525 7.079 -17.797 1.00 95.00 127 SER A CA 1
ATOM 1016 C C . SER A 1 127 ? 16.826 6.875 -19.142 1.00 95.00 127 SER A C 1
ATOM 1018 O O . SER A 1 127 ? 15.740 7.405 -19.391 1.00 95.00 127 SER A O 1
ATOM 1020 N N . ARG A 1 128 ? 17.432 6.052 -19.996 1.00 95.69 128 ARG A N 1
ATOM 1021 C CA . ARG A 1 128 ? 16.863 5.497 -21.232 1.00 95.69 128 ARG A CA 1
ATOM 1022 C C . ARG A 1 128 ? 16.635 3.991 -21.126 1.00 95.69 128 ARG A C 1
ATOM 1024 O O . ARG A 1 128 ? 16.234 3.371 -22.113 1.00 95.69 128 ARG A O 1
ATOM 1031 N N . TRP A 1 129 ? 16.848 3.398 -19.948 1.00 95.56 129 TRP A N 1
ATOM 1032 C CA . TRP A 1 129 ? 16.697 1.959 -19.733 1.00 95.56 129 TRP A CA 1
ATOM 1033 C C . TRP A 1 129 ? 15.325 1.458 -20.181 1.00 95.56 129 TRP A C 1
ATOM 1035 O O . TRP A 1 129 ? 15.244 0.528 -20.981 1.00 95.56 129 TRP A O 1
ATOM 1045 N N . ARG A 1 130 ? 14.249 2.123 -19.743 1.00 94.62 1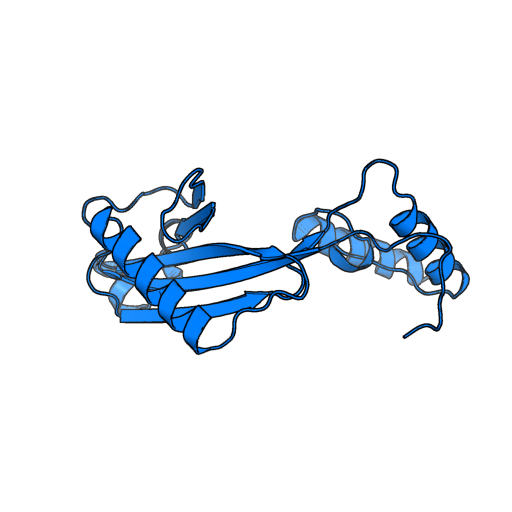30 ARG A N 1
ATOM 1046 C CA . ARG A 1 130 ? 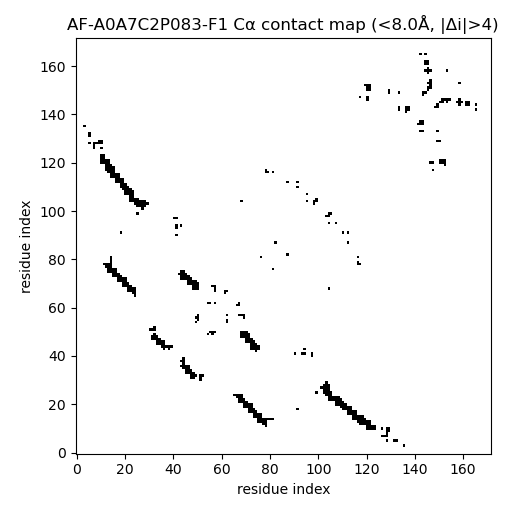12.875 1.760 -20.109 1.00 94.62 130 ARG A CA 1
ATOM 1047 C C . ARG A 1 130 ? 12.666 1.735 -21.622 1.00 94.62 130 ARG A C 1
ATOM 1049 O O . ARG A 1 130 ? 12.107 0.781 -22.147 1.00 94.62 130 ARG A O 1
ATOM 1056 N N . GLU A 1 131 ? 13.101 2.780 -22.325 1.00 95.12 131 GLU A N 1
ATOM 1057 C CA . GLU A 1 131 ? 12.952 2.878 -23.783 1.00 95.12 131 GLU A CA 1
ATOM 1058 C C . GLU A 1 131 ? 13.697 1.741 -24.489 1.00 95.12 131 GLU A C 1
ATOM 1060 O O . GLU A 1 131 ? 13.119 1.041 -25.322 1.00 95.12 131 GLU A O 1
ATOM 1065 N N . LYS A 1 132 ? 14.958 1.509 -24.103 1.00 95.44 132 LYS A N 1
ATOM 1066 C CA . LYS A 1 132 ? 15.785 0.430 -24.652 1.00 95.44 132 LYS A CA 1
ATOM 1067 C C . LYS A 1 132 ? 15.190 -0.950 -24.371 1.00 95.44 132 LYS A C 1
ATOM 1069 O O . LYS A 1 132 ? 15.168 -1.788 -25.268 1.00 95.44 132 LYS A O 1
ATOM 1074 N N . ALA A 1 133 ? 14.682 -1.178 -23.159 1.00 94.94 133 ALA A N 1
ATOM 1075 C CA . ALA A 1 133 ? 14.060 -2.437 -22.760 1.00 94.94 133 ALA A CA 1
ATOM 1076 C C . ALA A 1 133 ? 12.799 -2.731 -23.575 1.00 94.94 133 ALA A C 1
ATOM 1078 O O . ALA A 1 133 ? 12.661 -3.827 -24.117 1.00 94.94 133 ALA A O 1
ATOM 1079 N N . LEU A 1 134 ? 11.907 -1.745 -23.702 1.00 94.50 134 LEU A N 1
ATOM 1080 C CA . LEU A 1 134 ? 10.676 -1.887 -24.477 1.00 94.50 134 LEU A CA 1
ATOM 1081 C C . LEU A 1 134 ? 10.973 -2.161 -25.948 1.00 94.50 134 LEU A C 1
ATOM 1083 O O . LEU A 1 134 ? 10.417 -3.102 -26.506 1.00 94.50 134 LEU A O 1
ATOM 1087 N N . LYS A 1 135 ? 11.904 -1.409 -26.543 1.00 95.06 135 LYS A N 1
ATOM 1088 C CA . LYS A 1 135 ? 12.315 -1.608 -27.934 1.00 95.06 135 LYS A CA 1
ATOM 1089 C C . LYS A 1 135 ? 12.913 -2.997 -28.165 1.00 95.06 135 LYS A C 1
ATOM 1091 O O . LYS A 1 135 ? 12.524 -3.679 -29.105 1.00 95.06 135 LYS A O 1
ATOM 1096 N N . ALA A 1 136 ? 13.822 -3.442 -27.298 1.00 94.69 136 ALA A N 1
ATOM 1097 C CA . ALA A 1 136 ? 14.474 -4.741 -27.455 1.00 94.69 136 ALA A CA 1
ATOM 1098 C C . ALA A 1 136 ? 13.501 -5.926 -27.292 1.00 94.69 136 ALA A C 1
ATOM 1100 O O . ALA A 1 136 ? 13.701 -6.987 -27.886 1.00 94.69 136 ALA A O 1
ATOM 1101 N N . LEU A 1 137 ? 12.444 -5.759 -26.490 1.00 94.00 137 LEU A N 1
ATOM 1102 C CA . LEU A 1 137 ? 11.351 -6.727 -26.381 1.00 94.00 137 LEU A CA 1
ATOM 1103 C C . LEU A 1 137 ? 10.445 -6.685 -27.622 1.00 94.00 137 LEU A C 1
ATOM 1105 O O . LEU A 1 137 ? 10.117 -7.736 -28.175 1.00 94.00 137 LEU A O 1
ATOM 1109 N N . GLU A 1 138 ? 10.100 -5.492 -28.103 1.00 93.44 138 GLU A N 1
ATOM 1110 C CA . GLU A 1 138 ? 9.274 -5.291 -29.297 1.00 93.44 138 GLU A CA 1
ATOM 1111 C C . GLU A 1 138 ? 9.927 -5.857 -30.568 1.00 93.44 138 GLU A C 1
ATOM 1113 O O . GLU A 1 138 ? 9.254 -6.519 -31.354 1.00 93.44 138 GLU A O 1
ATOM 1118 N N . GLU A 1 139 ? 11.247 -5.717 -30.728 1.00 93.69 139 GLU A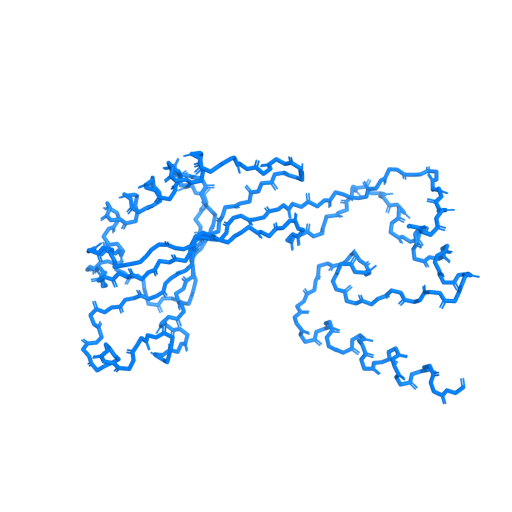 N 1
ATOM 1119 C CA . GLU A 1 139 ? 12.026 -6.334 -31.819 1.00 93.69 139 GLU A CA 1
ATOM 1120 C C . GLU A 1 139 ? 11.913 -7.872 -31.847 1.00 93.69 139 GLU A C 1
ATOM 1122 O O . GLU A 1 139 ? 12.187 -8.503 -32.868 1.00 93.69 139 GLU A O 1
ATOM 1127 N N . ARG A 1 140 ? 11.475 -8.488 -30.742 1.00 93.12 140 ARG A N 1
ATOM 1128 C CA . ARG A 1 140 ? 11.205 -9.929 -30.616 1.00 93.12 140 ARG A CA 1
ATOM 1129 C C . ARG A 1 140 ? 9.708 -10.263 -30.628 1.00 93.12 140 ARG A C 1
ATOM 1131 O O . ARG A 1 140 ? 9.333 -11.383 -30.289 1.00 93.12 140 ARG A O 1
ATOM 1138 N N . GLY A 1 141 ? 8.854 -9.303 -30.980 1.00 91.50 141 GLY A N 1
ATOM 1139 C CA . GLY A 1 141 ? 7.397 -9.445 -30.976 1.00 91.50 141 GLY A CA 1
ATOM 1140 C C . GLY A 1 141 ? 6.774 -9.478 -29.576 1.00 91.50 141 GLY A C 1
ATOM 1141 O O . GLY A 1 141 ? 5.643 -9.936 -29.422 1.00 91.50 141 GLY A O 1
ATOM 1142 N N . LEU A 1 142 ? 7.497 -9.031 -28.540 1.00 92.19 142 LEU A N 1
ATOM 1143 C CA . LEU A 1 142 ? 7.018 -8.999 -27.157 1.00 92.19 142 LEU A CA 1
ATOM 1144 C C . LEU A 1 142 ? 6.601 -7.577 -26.771 1.00 92.19 142 LEU A C 1
ATOM 1146 O O . LEU A 1 142 ? 7.433 -6.725 -26.468 1.00 92.19 142 LEU A O 1
ATOM 1150 N N . TYR A 1 143 ? 5.295 -7.337 -26.712 1.00 92.00 143 TYR A N 1
ATOM 1151 C CA . TYR A 1 143 ? 4.731 -6.026 -26.395 1.00 92.00 143 TYR A CA 1
ATOM 1152 C C . TYR A 1 143 ? 4.368 -5.928 -24.915 1.00 92.00 143 TYR A C 1
ATOM 1154 O O . TYR A 1 143 ? 3.455 -6.603 -24.439 1.00 92.00 143 TYR A O 1
ATOM 1162 N N . GLN A 1 144 ? 5.078 -5.075 -24.179 1.00 92.94 144 GLN A N 1
ATOM 1163 C CA . GLN A 1 144 ? 4.795 -4.848 -22.764 1.00 92.94 144 GLN A CA 1
ATOM 1164 C C . GLN A 1 144 ? 3.674 -3.821 -22.569 1.00 92.94 144 GLN A C 1
ATOM 1166 O O . GLN A 1 144 ? 3.640 -2.772 -23.216 1.00 92.94 144 GLN A O 1
ATOM 1171 N N . ILE A 1 145 ? 2.778 -4.104 -21.625 1.00 93.31 145 ILE A N 1
ATOM 1172 C CA . ILE A 1 145 ? 1.619 -3.268 -21.290 1.00 93.31 145 ILE A CA 1
ATOM 1173 C C . ILE A 1 145 ? 1.484 -3.094 -19.776 1.00 93.31 145 ILE A C 1
ATOM 1175 O O . ILE A 1 145 ? 2.042 -3.866 -18.992 1.00 93.31 145 ILE A O 1
ATOM 1179 N N . GLY A 1 146 ? 0.712 -2.093 -19.356 1.00 92.50 146 GLY A N 1
ATOM 1180 C CA . GLY A 1 146 ? 0.426 -1.863 -17.945 1.00 92.50 146 GLY A CA 1
ATOM 1181 C C . GLY A 1 146 ? 1.582 -1.217 -17.174 1.00 92.50 146 GLY A C 1
ATOM 1182 O O . GLY A 1 146 ? 2.682 -1.024 -17.692 1.00 92.50 146 GLY A O 1
ATOM 1183 N N . ARG A 1 147 ? 1.320 -0.911 -15.898 1.00 93.38 147 ARG A N 1
ATOM 1184 C CA . ARG A 1 147 ? 2.221 -0.174 -14.992 1.00 93.38 147 ARG A CA 1
ATOM 1185 C C . ARG A 1 147 ? 3.640 -0.745 -14.946 1.00 93.38 147 ARG A C 1
ATOM 1187 O O . ARG A 1 147 ? 4.601 -0.018 -15.171 1.00 93.38 147 ARG A O 1
ATOM 1194 N N . PHE A 1 148 ? 3.766 -2.042 -14.677 1.00 93.38 148 PHE A N 1
ATOM 1195 C CA . PHE A 1 148 ? 5.069 -2.689 -14.500 1.00 93.38 148 PHE A CA 1
ATOM 1196 C C . PHE A 1 148 ? 5.696 -3.135 -15.820 1.00 93.38 148 PHE A C 1
ATOM 1198 O O . PHE A 1 148 ? 6.906 -3.034 -15.967 1.00 93.38 148 PHE A O 1
ATOM 1205 N N . GLY A 1 149 ? 4.895 -3.556 -16.805 1.00 93.00 149 GLY A N 1
ATOM 1206 C CA . GLY A 1 149 ? 5.419 -3.938 -18.119 1.00 93.00 149 GLY A CA 1
ATOM 1207 C C . GLY A 1 149 ? 6.006 -2.742 -18.867 1.00 93.00 149 GLY A C 1
ATOM 1208 O O . GLY A 1 149 ? 7.108 -2.816 -19.398 1.00 93.00 149 GLY A O 1
ATOM 1209 N N . ARG A 1 150 ? 5.293 -1.609 -18.871 1.00 93.56 150 ARG A N 1
ATOM 1210 C CA . ARG A 1 150 ? 5.768 -0.365 -19.497 1.00 93.56 150 ARG A CA 1
ATOM 1211 C C . ARG A 1 150 ? 6.685 0.457 -18.602 1.00 93.56 150 ARG A C 1
ATOM 1213 O O . ARG A 1 150 ? 7.192 1.466 -19.072 1.00 93.56 150 ARG A O 1
ATOM 1220 N N . TRP A 1 151 ? 6.852 0.074 -17.338 1.00 94.75 151 TRP A N 1
ATOM 1221 C CA . TRP A 1 151 ? 7.579 0.831 -16.318 1.00 94.75 151 TRP A CA 1
ATOM 1222 C C . TRP A 1 151 ? 7.159 2.310 -16.248 1.00 94.75 151 TRP A C 1
ATOM 1224 O O . TRP A 1 151 ? 7.933 3.242 -16.482 1.00 94.75 151 TRP A O 1
ATOM 1234 N N . VAL A 1 152 ? 5.870 2.533 -15.999 1.00 90.94 152 VAL A N 1
ATOM 1235 C CA . VAL A 1 152 ? 5.272 3.868 -15.915 1.00 90.94 152 VAL A CA 1
ATOM 1236 C C . VAL A 1 152 ? 4.330 3.944 -14.727 1.00 90.94 152 VAL A C 1
ATOM 1238 O O . VAL A 1 1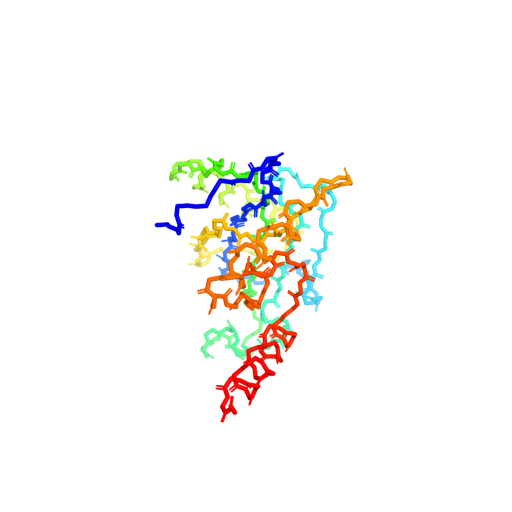52 ? 3.549 3.027 -14.469 1.00 90.94 152 VAL A O 1
ATOM 1241 N N . PHE A 1 153 ? 4.365 5.069 -14.015 1.00 84.12 153 PHE A N 1
ATOM 1242 C CA . PHE A 1 153 ? 3.397 5.319 -12.962 1.00 84.12 153 PHE A CA 1
ATOM 1243 C C . PHE A 1 153 ? 2.022 5.603 -13.577 1.00 84.12 153 PHE A C 1
ATOM 1245 O O . PHE A 1 153 ? 1.804 6.658 -14.169 1.00 84.12 153 PHE A O 1
ATOM 1252 N N . GLN A 1 154 ? 1.098 4.653 -13.437 1.00 82.88 154 GLN A N 1
ATOM 1253 C CA . GLN A 1 154 ? -0.278 4.784 -13.913 1.00 82.88 154 GLN A CA 1
ATOM 1254 C C . GLN A 1 154 ? -1.278 4.051 -13.011 1.00 82.88 154 GLN A C 1
ATOM 1256 O O . GLN A 1 154 ? -0.891 3.195 -12.200 1.00 82.88 154 GLN A O 1
ATOM 1261 N N . GLY A 1 155 ? -2.555 4.417 -13.142 1.00 88.62 155 GLY A N 1
ATOM 1262 C CA . GLY A 1 155 ? -3.675 3.822 -12.424 1.00 88.62 155 GLY A CA 1
ATOM 1263 C C . GLY A 1 155 ? -4.231 2.563 -13.098 1.00 88.62 155 GLY A C 1
ATOM 1264 O O . GLY A 1 155 ? -3.704 2.044 -14.090 1.00 88.62 155 GLY A O 1
ATOM 1265 N N . ILE A 1 156 ? -5.316 2.042 -12.518 1.00 91.69 156 ILE A N 1
ATOM 1266 C CA . ILE A 1 156 ? -5.996 0.829 -12.999 1.00 91.69 156 ILE A CA 1
ATOM 1267 C C . ILE A 1 156 ? -6.653 1.082 -14.361 1.00 91.69 156 ILE A C 1
ATOM 1269 O O . ILE A 1 156 ? -6.512 0.258 -15.261 1.00 91.69 156 ILE A O 1
ATOM 1273 N N . ALA A 1 157 ? -7.334 2.219 -14.530 1.00 92.62 157 ALA A N 1
ATOM 1274 C CA . ALA A 1 157 ? -8.045 2.546 -15.764 1.00 92.62 157 ALA A CA 1
ATOM 1275 C C . ALA A 1 157 ? -7.090 2.637 -16.964 1.00 92.62 157 ALA A C 1
ATOM 1277 O O . ALA A 1 157 ? -7.372 2.072 -18.019 1.00 92.62 157 ALA A O 1
ATOM 1278 N N . GLU A 1 158 ? -5.930 3.273 -16.786 1.00 91.38 158 GLU A N 1
ATOM 1279 C CA . GLU A 1 158 ? -4.882 3.353 -17.805 1.00 91.38 158 GLU A CA 1
ATOM 1280 C C . GLU A 1 158 ? -4.316 1.968 -18.125 1.00 91.38 158 GLU A C 1
ATOM 1282 O O . GLU A 1 158 ? -4.177 1.617 -19.292 1.00 91.38 158 GLU A O 1
ATOM 1287 N N . SER A 1 159 ? -4.073 1.138 -17.107 1.00 91.38 159 SER A N 1
ATOM 1288 C CA . SER A 1 159 ? -3.564 -0.224 -17.317 1.00 91.38 159 SER A CA 1
ATOM 1289 C C . SER A 1 159 ? -4.557 -1.117 -18.072 1.00 91.38 159 SER A C 1
ATOM 1291 O O . SER A 1 159 ? -4.146 -1.899 -18.928 1.00 91.38 159 SER A O 1
ATOM 1293 N N . ILE A 1 160 ? -5.861 -0.985 -17.804 1.00 92.44 160 ILE A N 1
ATOM 1294 C CA . ILE A 1 160 ? -6.914 -1.687 -18.556 1.00 92.44 160 ILE A CA 1
ATOM 1295 C C . ILE A 1 160 ? -6.972 -1.167 -19.994 1.00 92.44 160 ILE A C 1
ATOM 1297 O O . ILE A 1 160 ? -7.013 -1.959 -20.937 1.00 92.44 160 ILE A O 1
ATOM 1301 N N . LYS A 1 161 ? -6.949 0.159 -20.171 1.00 91.56 161 LYS A N 1
ATOM 1302 C CA . LYS A 1 161 ? -6.949 0.799 -21.490 1.00 91.56 161 LYS A CA 1
ATOM 1303 C C . LYS A 1 161 ? -5.772 0.319 -22.340 1.00 91.56 161 LYS A C 1
ATOM 1305 O O . LYS A 1 161 ? -5.988 -0.031 -23.497 1.00 91.56 161 LYS A O 1
ATOM 1310 N N . ASP A 1 162 ? -4.568 0.257 -21.776 1.00 90.25 162 ASP A N 1
ATOM 1311 C CA . ASP A 1 162 ? -3.374 -0.248 -22.462 1.00 90.25 162 ASP A CA 1
ATOM 1312 C C . ASP A 1 162 ? -3.591 -1.666 -22.996 1.00 90.25 162 ASP A C 1
ATOM 1314 O O . ASP A 1 162 ? -3.309 -1.941 -24.163 1.00 90.25 162 ASP A O 1
ATOM 1318 N N . GLY A 1 163 ? -4.139 -2.556 -22.162 1.00 90.69 163 GLY A N 1
ATOM 1319 C CA . GLY A 1 163 ? -4.424 -3.934 -22.555 1.00 90.69 163 GLY A CA 1
ATOM 1320 C C . GLY A 1 163 ? -5.465 -4.037 -23.667 1.00 90.69 163 GLY A C 1
ATOM 1321 O O . GLY A 1 163 ? -5.270 -4.789 -24.621 1.00 90.69 163 GLY A O 1
ATOM 1322 N N . LEU A 1 164 ? -6.541 -3.249 -23.587 1.00 92.25 164 LEU A N 1
ATOM 1323 C CA . LEU A 1 164 ? -7.574 -3.212 -24.626 1.00 92.25 164 LEU A CA 1
ATOM 1324 C C . LEU A 1 164 ? -7.022 -2.709 -25.963 1.00 92.25 164 LEU A C 1
ATOM 1326 O O . LEU A 1 164 ? -7.300 -3.305 -27.003 1.00 92.25 164 LEU A O 1
ATOM 1330 N N . MET A 1 165 ? -6.220 -1.643 -25.941 1.00 91.06 165 MET A N 1
ATOM 1331 C CA . MET A 1 165 ? -5.627 -1.073 -27.152 1.00 91.06 165 MET A CA 1
ATOM 1332 C C . MET A 1 165 ? -4.629 -2.038 -27.798 1.00 91.06 165 MET A C 1
ATOM 1334 O O . MET A 1 165 ? -4.709 -2.275 -29.002 1.00 91.06 165 MET A O 1
ATOM 1338 N N . ALA A 1 166 ? -3.730 -2.636 -27.010 1.00 88.19 166 ALA A N 1
ATOM 1339 C CA . ALA A 1 166 ? -2.752 -3.595 -27.520 1.00 88.19 166 ALA A CA 1
ATOM 1340 C C . ALA A 1 166 ? -3.425 -4.863 -28.072 1.00 88.19 166 ALA A C 1
ATOM 1342 O O . ALA A 1 166 ? -3.113 -5.301 -29.177 1.00 88.19 166 ALA A O 1
ATOM 1343 N N . GLY A 1 167 ? -4.399 -5.420 -27.344 1.00 86.88 167 GLY A N 1
ATOM 1344 C CA . GLY A 1 167 ? -5.138 -6.607 -27.780 1.00 86.88 167 GLY A CA 1
ATOM 1345 C C . GLY A 1 167 ? -6.027 -6.363 -29.004 1.00 86.88 167 GLY A C 1
ATOM 1346 O O . GLY A 1 167 ? -6.205 -7.266 -29.819 1.00 86.88 167 GLY A O 1
ATOM 1347 N N . GLY A 1 168 ? -6.569 -5.150 -29.155 1.00 86.56 168 GLY A N 1
ATOM 1348 C CA . GLY A 1 168 ? -7.305 -4.741 -30.352 1.00 86.56 168 GLY A CA 1
ATOM 1349 C C . GLY A 1 168 ? -6.405 -4.591 -31.580 1.00 86.56 168 GLY A C 1
ATOM 1350 O O . GLY A 1 168 ? -6.789 -5.012 -32.667 1.00 86.56 168 GLY A O 1
ATOM 1351 N N . ALA A 1 169 ? -5.199 -4.045 -31.403 1.00 79.75 169 ALA A N 1
ATOM 1352 C CA . ALA A 1 169 ? -4.227 -3.860 -32.481 1.00 79.75 169 ALA A CA 1
ATOM 1353 C C . ALA A 1 169 ? -3.589 -5.177 -32.959 1.00 79.75 169 ALA A C 1
ATOM 1355 O O . ALA A 1 169 ? -3.291 -5.308 -34.140 1.00 79.75 169 ALA A O 1
ATOM 1356 N N . ALA A 1 170 ? -3.426 -6.165 -32.072 1.00 71.94 170 ALA A N 1
ATOM 1357 C CA . ALA A 1 170 ? -2.814 -7.460 -32.387 1.00 71.94 170 ALA A CA 1
ATOM 1358 C C . ALA A 1 170 ? -3.706 -8.417 -33.211 1.00 71.94 170 ALA A C 1
ATOM 1360 O O . ALA A 1 170 ? -3.265 -9.507 -33.565 1.00 71.94 170 ALA A O 1
ATOM 1361 N N . LYS A 1 171 ? -4.970 -8.055 -33.479 1.00 58.19 171 LYS A N 1
ATOM 1362 C CA . LYS A 1 171 ? -5.927 -8.876 -34.247 1.00 58.19 171 LYS A CA 1
ATOM 1363 C C . LYS A 1 171 ? -5.928 -8.611 -35.762 1.00 58.19 171 LYS A C 1
ATOM 1365 O O . LYS A 1 171 ? -6.808 -9.139 -36.439 1.00 58.19 171 LYS A O 1
ATOM 1370 N N . ASN A 1 172 ? -4.967 -7.843 -36.279 1.00 49.41 172 ASN A N 1
ATOM 1371 C CA . ASN A 1 172 ? -4.794 -7.576 -37.710 1.00 49.41 172 ASN A CA 1
ATOM 1372 C C . ASN A 1 172 ? -3.482 -8.156 -38.232 1.00 49.41 172 ASN A C 1
ATOM 1374 O O . ASN A 1 172 ? -2.444 -7.901 -37.583 1.00 49.41 172 ASN A O 1
#

Sequence (172 aa):
MADLTLDEPADPATSVLVINIGAKRGERCPNDHWVYIPQSRAGFHRVGFYSNVDVSFLPYSSRKAQDRVSIYVEKAYLEGQKPNESEIKALCEAVVRELQEWGWIGEVEVVDPTWIEVAYTWSWPGSRWREKALKALEERGLYQIGRFGRWVFQGIAESIKDGLMAGGAAKN

Radius of gyration: 20.25 Å; Cα contacts (8 Å, |Δi|>4): 287; chains: 1; bounding box: 49×28×58 Å

Nearest PDB structures (foldseek):
  3ukq-assembly1_D-2  TM=7.937E-01  e=4.736E-07  Aspergillus fumigatus
  4u8m-assembly1_B  TM=7.905E-01  e=5.026E-07  Aspergillus fumigatus
  4u8i-assembly1_D  TM=8.016E-01  e=9.093E-07  Aspergillus fumigatus
  5vwt-assembly1_D  TM=8.139E-01  e=1.377E-06  Aspergillus fumigatus
  5vwt-assembly1_B  TM=7.653E-01  e=2.805E-06  Aspergillus fumigatus

Secondary structure (DSSP, 8-state):
------SSPPPPEEEEEEEEEEEEEPTT---SSEEE-S--SS---EEEEHHHH-GGGS-GGGTTT--EEEEEEEEEEETT-PPPHHHHHHHHHHHHHHHHHTTSEEEEEEEEEEEEEEEEE---TT--HHHHHHHHHHTTT----HHHHTT----HHHHHHHHHHHHHHTT-

Foldseek 3Di:
DPPDDDPFDDFWFKKKKKKKWKFFFFPQADLDQKDADPDDPLAWGMKGWPCSVPVVVDDPVCSVVVRMTIMITMHIGTAPPDDDPVNVVVSQVSVVVRCVVSRRGDGTDDIDIDIGRGDAQGGDVPDPPLVVVQVVCVVVVHHFAACVRSSHDDDPVRRVVRVVVVVVVVPD

InterPro domains:
  IPR036188 FAD/NAD(P)-binding domain superfamily [G3DSA:3.50.50.60] (6-171)